Protein AF-A0A7V5HZS6-F1 (afdb_monomer)

Structure (mmCIF, N/CA/C/O backbone):
data_AF-A0A7V5HZS6-F1
#
_entry.id   AF-A0A7V5HZS6-F1
#
loop_
_atom_site.group_PDB
_atom_site.id
_atom_site.type_symbol
_atom_site.label_atom_id
_atom_site.label_alt_id
_atom_site.label_comp_id
_atom_site.label_asym_id
_atom_site.label_entity_id
_atom_site.label_seq_id
_atom_site.pdbx_PDB_ins_code
_atom_site.Cartn_x
_atom_site.Cartn_y
_atom_site.Cartn_z
_atom_site.occupancy
_atom_site.B_iso_or_equiv
_atom_site.auth_seq_id
_atom_site.auth_comp_id
_atom_site.auth_asym_id
_atom_site.auth_atom_id
_atom_site.pdbx_PDB_model_num
ATOM 1 N N . MET A 1 1 ? 4.895 3.722 -24.867 1.00 39.38 1 MET A N 1
ATOM 2 C CA . MET A 1 1 ? 4.013 3.627 -23.684 1.00 39.38 1 MET A CA 1
ATOM 3 C C . MET A 1 1 ? 2.746 2.902 -24.099 1.00 39.38 1 MET A C 1
ATOM 5 O O . MET A 1 1 ? 1.961 3.471 -24.841 1.00 39.38 1 MET A O 1
ATOM 9 N N . ARG A 1 2 ? 2.583 1.625 -23.733 1.00 36.41 2 ARG A N 1
ATOM 10 C CA . ARG A 1 2 ? 1.331 0.903 -23.997 1.00 36.41 2 ARG A CA 1
ATOM 11 C C . ARG A 1 2 ? 0.339 1.274 -22.900 1.00 36.41 2 ARG A C 1
ATOM 13 O O . ARG A 1 2 ? 0.442 0.797 -21.776 1.00 36.41 2 ARG A O 1
ATOM 20 N N . GLU A 1 3 ? -0.588 2.160 -23.232 1.00 47.84 3 GLU A N 1
ATOM 21 C CA . GLU A 1 3 ? -1.836 2.322 -22.497 1.00 47.84 3 GLU A CA 1
ATOM 22 C C . GLU A 1 3 ? -2.623 1.015 -22.614 1.00 47.84 3 GLU A C 1
ATOM 24 O O . GLU A 1 3 ? -3.302 0.756 -23.603 1.00 47.84 3 GLU A O 1
ATOM 29 N N . ARG A 1 4 ? -2.495 0.141 -21.623 1.00 40.16 4 ARG A N 1
ATOM 30 C CA . ARG A 1 4 ? -3.502 -0.884 -21.370 1.00 40.16 4 ARG A CA 1
ATOM 31 C C . ARG A 1 4 ? -3.890 -0.756 -19.912 1.00 40.16 4 ARG A C 1
ATOM 33 O O . ARG A 1 4 ? -3.198 -1.258 -19.034 1.00 40.16 4 ARG A O 1
ATOM 40 N N . ALA A 1 5 ? -4.982 -0.035 -19.663 1.00 45.84 5 ALA A N 1
ATOM 41 C CA . ALA A 1 5 ? -5.799 -0.365 -18.507 1.00 45.84 5 ALA A CA 1
ATOM 42 C C . ALA A 1 5 ? -6.117 -1.868 -18.630 1.00 45.84 5 ALA A C 1
ATOM 44 O O . ALA A 1 5 ? -6.504 -2.291 -19.725 1.00 45.84 5 ALA A O 1
ATOM 45 N N . PRO A 1 6 ? -5.848 -2.696 -17.613 1.00 52.12 6 PRO A N 1
ATOM 46 C CA . PRO A 1 6 ? -5.963 -4.129 -17.805 1.00 52.12 6 PRO A CA 1
ATOM 47 C C . PRO A 1 6 ? -7.425 -4.546 -18.009 1.00 52.12 6 PRO A C 1
ATOM 49 O O . PRO A 1 6 ? -8.359 -3.911 -17.522 1.00 52.12 6 PRO A O 1
ATOM 52 N N . GLU A 1 7 ? -7.610 -5.651 -18.720 1.00 50.78 7 GLU A N 1
ATOM 53 C CA . GLU A 1 7 ? -8.884 -6.183 -19.227 1.00 50.78 7 GLU A CA 1
ATOM 54 C C . GLU A 1 7 ? -9.849 -6.694 -18.126 1.00 50.78 7 GLU A C 1
ATOM 56 O O . GLU A 1 7 ? -10.896 -7.270 -18.417 1.00 50.78 7 GLU A O 1
ATOM 61 N N . PHE A 1 8 ? -9.516 -6.483 -16.845 1.00 58.53 8 PHE A N 1
ATOM 62 C CA . PHE A 1 8 ? -10.234 -7.008 -15.677 1.00 58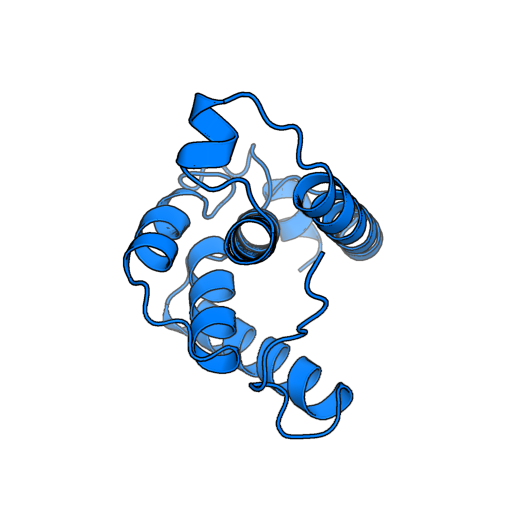.53 8 PHE A CA 1
ATOM 63 C C . PHE A 1 8 ? -11.423 -6.154 -15.201 1.00 58.53 8 PHE A C 1
ATOM 65 O O . PHE A 1 8 ? -12.210 -6.611 -14.373 1.00 58.53 8 PHE A O 1
ATOM 72 N N . LEU A 1 9 ? -11.614 -4.934 -15.719 1.00 56.72 9 LEU A N 1
ATOM 73 C CA . LEU A 1 9 ? -12.751 -4.076 -15.351 1.00 56.72 9 LEU A CA 1
ATOM 74 C C . LEU A 1 9 ? -14.037 -4.544 -16.061 1.00 56.72 9 LEU A C 1
ATOM 76 O O . LEU A 1 9 ? -14.520 -3.914 -16.998 1.00 56.72 9 LEU A O 1
ATOM 80 N N . LYS A 1 10 ? -14.600 -5.679 -15.630 1.00 54.00 10 LYS A N 1
ATOM 81 C CA . LYS A 1 10 ? -15.915 -6.161 -16.082 1.00 54.00 10 LYS A CA 1
ATOM 82 C C . LYS A 1 10 ? -17.017 -5.558 -15.202 1.00 54.00 10 LYS A C 1
ATOM 84 O O . LYS A 1 10 ? -17.237 -6.014 -14.082 1.00 54.00 10 LYS A O 1
ATOM 89 N N . GLY A 1 11 ? -17.717 -4.544 -15.712 1.00 68.25 11 GLY A N 1
ATOM 90 C CA . GLY A 1 11 ? -18.829 -3.869 -15.027 1.00 68.25 11 GLY A CA 1
ATOM 91 C C . GLY A 1 11 ? -18.697 -2.347 -15.049 1.00 68.25 11 GLY A C 1
ATOM 92 O O . GLY A 1 11 ? -17.777 -1.810 -15.663 1.00 68.25 11 GLY A O 1
ATOM 93 N N . SER A 1 12 ? -19.620 -1.636 -14.395 1.00 85.12 12 SER A N 1
ATOM 94 C CA . SER A 1 12 ? -19.474 -0.186 -14.245 1.00 85.12 12 SER A CA 1
ATOM 95 C C . SER A 1 12 ? -18.358 0.141 -13.244 1.00 85.12 12 SER A C 1
ATOM 97 O O . SER A 1 12 ? -18.126 -0.607 -12.292 1.00 85.12 12 SER A O 1
ATOM 99 N N . GLU A 1 13 ? -17.685 1.282 -13.418 1.00 85.94 13 GLU A N 1
ATOM 100 C CA . GLU A 1 13 ? -16.683 1.781 -12.459 1.00 85.94 13 GLU A CA 1
ATOM 101 C C . GLU A 1 13 ? -17.250 1.830 -11.031 1.00 85.94 13 GLU A C 1
ATOM 103 O O . GLU A 1 13 ? -16.595 1.428 -10.070 1.00 85.94 13 GLU A O 1
ATOM 108 N N . ARG A 1 14 ? -18.513 2.251 -10.894 1.00 87.88 14 ARG A N 1
ATOM 109 C CA . ARG A 1 14 ? -19.216 2.297 -9.610 1.00 87.88 14 ARG A CA 1
ATOM 110 C C . ARG A 1 14 ? -19.321 0.915 -8.962 1.00 87.88 14 ARG A C 1
ATOM 112 O O . ARG A 1 14 ? -19.102 0.808 -7.757 1.00 87.88 14 ARG A O 1
ATOM 119 N N . ASP A 1 15 ? -19.635 -0.124 -9.732 1.00 90.25 15 ASP A N 1
ATOM 120 C CA . ASP A 1 15 ? -19.742 -1.488 -9.203 1.00 90.25 15 ASP A CA 1
ATOM 121 C C . ASP A 1 15 ? -18.382 -2.025 -8.763 1.00 90.25 15 ASP A C 1
ATOM 123 O O . ASP A 1 15 ? -18.283 -2.673 -7.721 1.00 90.25 15 ASP A O 1
ATOM 127 N N . PHE A 1 16 ? -17.326 -1.724 -9.524 1.00 90.00 16 PHE A N 1
ATOM 128 C CA . PHE A 1 16 ? -15.961 -2.087 -9.155 1.00 90.00 16 PHE A CA 1
ATOM 129 C C . PHE A 1 16 ? -15.553 -1.432 -7.830 1.00 90.00 16 PHE A C 1
ATOM 131 O O . PHE A 1 16 ? -15.124 -2.119 -6.904 1.00 90.00 16 PHE A O 1
ATOM 138 N N . LEU A 1 17 ? -15.748 -0.116 -7.704 1.00 92.38 17 LEU A N 1
ATOM 139 C CA . LEU A 1 17 ? -15.421 0.627 -6.483 1.00 92.38 17 LEU A CA 1
ATOM 140 C C . LEU A 1 17 ? -16.226 0.133 -5.276 1.00 92.38 17 LEU A C 1
ATOM 142 O O . LEU A 1 17 ? -15.683 0.022 -4.176 1.00 92.38 17 LEU A O 1
ATOM 146 N N . LYS A 1 18 ? -17.505 -0.203 -5.483 1.00 93.94 18 LYS A N 1
ATOM 147 C CA . LYS A 1 18 ? -18.354 -0.796 -4.446 1.00 93.94 18 LYS A CA 1
ATOM 148 C C . LYS A 1 18 ? -17.797 -2.144 -3.981 1.00 93.94 18 LYS A C 1
ATOM 150 O O . LYS A 1 18 ? -17.601 -2.326 -2.784 1.00 93.94 18 LYS A O 1
ATOM 155 N N . LYS A 1 19 ? -17.473 -3.048 -4.911 1.00 95.44 19 LYS A N 1
ATOM 156 C CA . LYS A 1 19 ? -16.872 -4.351 -4.585 1.00 95.44 19 LYS A CA 1
ATOM 157 C C . LYS A 1 19 ? -15.527 -4.207 -3.881 1.00 95.44 19 LYS A C 1
ATOM 159 O O . LYS A 1 19 ? -15.263 -4.951 -2.942 1.00 95.44 19 LYS A O 1
ATOM 164 N N . ALA A 1 20 ? -14.696 -3.251 -4.300 1.00 95.06 20 ALA A N 1
ATOM 165 C CA . ALA A 1 20 ? -13.400 -2.996 -3.677 1.00 95.06 20 ALA A CA 1
ATOM 166 C C . ALA A 1 20 ? -13.574 -2.598 -2.205 1.00 95.06 20 ALA A C 1
ATOM 168 O O . ALA A 1 20 ? -12.895 -3.130 -1.328 1.00 95.06 20 ALA A O 1
ATOM 169 N N . TYR A 1 21 ? -14.530 -1.703 -1.936 1.00 94.75 21 TYR A N 1
ATOM 170 C CA . TYR A 1 21 ? -14.876 -1.294 -0.579 1.00 94.75 21 TYR A CA 1
ATOM 171 C C . TYR A 1 21 ? -15.409 -2.465 0.256 1.00 94.75 21 TYR A C 1
ATOM 173 O O . TYR A 1 21 ? -14.904 -2.708 1.348 1.00 94.75 21 TYR A O 1
ATOM 181 N N . GLU A 1 22 ? -16.397 -3.204 -0.257 1.00 96.81 22 GLU A N 1
ATOM 182 C CA . GLU A 1 22 ? -17.026 -4.326 0.454 1.00 96.81 22 GLU A CA 1
ATOM 183 C C . GLU A 1 22 ? -16.019 -5.438 0.772 1.00 96.81 22 GLU A C 1
ATOM 185 O O . GLU A 1 22 ? -15.964 -5.916 1.903 1.00 96.81 22 GLU A O 1
ATOM 190 N N . THR A 1 23 ? -15.177 -5.802 -0.197 1.00 96.56 23 THR A N 1
ATOM 191 C CA . THR A 1 23 ? -14.170 -6.861 -0.036 1.00 96.56 23 THR A CA 1
ATOM 192 C C . THR A 1 23 ? -13.101 -6.449 0.972 1.00 96.56 23 THR A C 1
ATOM 194 O O . THR A 1 23 ? -12.816 -7.195 1.907 1.00 96.56 23 THR A O 1
ATOM 197 N N . GLY A 1 24 ? -12.562 -5.230 0.850 1.00 96.44 24 GLY A N 1
ATOM 198 C CA . GLY A 1 24 ? -11.583 -4.712 1.807 1.00 96.44 24 GLY A CA 1
ATOM 199 C C . GLY A 1 24 ? -12.143 -4.609 3.228 1.00 96.44 24 GLY A C 1
ATOM 200 O O . GLY A 1 24 ? -11.458 -4.964 4.186 1.00 96.44 24 GLY A O 1
ATOM 201 N N . PHE A 1 25 ? -13.402 -4.182 3.370 1.00 95.06 25 PHE A N 1
ATOM 202 C CA . PHE A 1 25 ? -14.088 -4.121 4.661 1.00 95.06 25 PHE A CA 1
ATOM 203 C C . PHE A 1 25 ? -14.267 -5.512 5.285 1.00 95.06 25 PHE A C 1
ATOM 205 O O . PHE A 1 25 ? -13.976 -5.708 6.466 1.00 95.06 25 PHE A O 1
ATOM 212 N N . GLU A 1 26 ? -14.710 -6.495 4.499 1.00 97.06 26 GLU A N 1
ATOM 213 C CA . GLU A 1 26 ? -14.883 -7.870 4.973 1.00 97.06 26 GLU A CA 1
ATOM 214 C C . GLU A 1 26 ? -13.554 -8.530 5.359 1.00 97.06 26 GLU A C 1
ATOM 216 O O . GLU A 1 26 ? -13.508 -9.274 6.343 1.00 97.06 26 GLU A O 1
ATOM 221 N N . TYR A 1 27 ? -12.471 -8.245 4.635 1.00 96.69 27 TYR A N 1
ATOM 222 C CA . TYR A 1 27 ? -11.138 -8.730 4.988 1.00 96.69 27 TYR A CA 1
ATOM 223 C C . TYR A 1 27 ? -10.623 -8.113 6.277 1.00 96.69 27 TYR A C 1
ATOM 225 O O . TYR A 1 27 ? -10.204 -8.863 7.155 1.00 96.69 27 TYR A O 1
ATOM 233 N N . GLU A 1 28 ? -10.748 -6.800 6.469 1.00 94.31 28 GLU A N 1
ATOM 234 C CA . GLU A 1 28 ? -10.309 -6.182 7.727 1.00 94.31 28 GLU A CA 1
ATOM 235 C C . GLU A 1 28 ? -11.102 -6.712 8.930 1.00 94.31 28 GLU A C 1
ATOM 237 O O . GLU A 1 28 ? -10.539 -6.951 10.001 1.00 94.31 28 GLU A O 1
ATOM 242 N N . LYS A 1 29 ? -12.401 -6.976 8.742 1.00 93.69 29 LYS A N 1
ATOM 243 C CA . LYS A 1 29 ? -13.273 -7.552 9.773 1.00 93.69 29 LYS A CA 1
ATOM 244 C C . LYS A 1 29 ? -12.875 -8.975 10.183 1.00 93.69 29 LYS A C 1
ATOM 246 O O . LYS A 1 29 ? -13.079 -9.334 11.340 1.00 93.69 29 LYS A O 1
ATOM 251 N N . LYS A 1 30 ? -12.379 -9.798 9.252 1.00 94.31 30 LYS A N 1
ATOM 252 C CA . LYS A 1 30 ? -12.102 -11.231 9.485 1.00 94.31 30 LYS A CA 1
ATOM 253 C C . LYS A 1 30 ? -10.631 -11.538 9.747 1.00 94.31 30 LYS A C 1
ATOM 255 O O . LYS A 1 30 ? -10.339 -12.402 10.566 1.00 94.31 30 LYS A O 1
ATOM 260 N N . ALA A 1 31 ? -9.736 -10.887 9.014 1.00 89.19 31 ALA A N 1
ATOM 261 C CA . ALA A 1 31 ? -8.311 -11.202 8.973 1.00 89.19 31 ALA A CA 1
ATOM 262 C C . ALA A 1 31 ? -7.437 -10.145 9.664 1.00 89.19 31 ALA A C 1
ATOM 264 O O . ALA A 1 31 ? -6.313 -10.466 10.052 1.00 89.19 31 ALA A O 1
ATOM 265 N N . HIS A 1 32 ? -7.956 -8.925 9.870 1.00 90.81 32 HIS A N 1
ATOM 266 C CA . HIS A 1 32 ? -7.191 -7.768 10.351 1.00 90.81 32 HIS A CA 1
ATOM 267 C C . HIS A 1 32 ? -5.972 -7.464 9.462 1.00 90.81 32 HIS A C 1
ATOM 269 O O . HIS A 1 32 ? -5.832 -8.001 8.372 1.00 90.81 32 HIS A O 1
ATOM 275 N N . PHE A 1 33 ? -5.046 -6.634 9.950 1.00 95.75 33 PHE A N 1
ATOM 276 C CA . PHE A 1 33 ? -3.833 -6.249 9.224 1.00 95.75 33 PHE A CA 1
ATOM 277 C C . PHE A 1 33 ? -4.148 -5.451 7.948 1.00 95.75 33 PHE A C 1
ATOM 279 O O . PHE A 1 33 ? -3.990 -5.902 6.815 1.00 95.75 33 PHE A O 1
ATOM 286 N N . CYS A 1 34 ? -4.516 -4.187 8.167 1.00 96.25 34 CYS A N 1
ATOM 287 C CA . CYS A 1 34 ? -5.053 -3.276 7.159 1.00 96.25 34 CYS A CA 1
ATOM 288 C C . CYS A 1 34 ? -4.266 -3.141 5.844 1.00 96.25 34 CYS A C 1
ATOM 290 O O . CYS A 1 34 ? -4.881 -2.926 4.801 1.00 96.25 34 CYS A O 1
ATOM 292 N N . ALA A 1 35 ? -2.933 -3.259 5.843 1.00 97.62 35 ALA A N 1
ATOM 293 C CA . ALA A 1 35 ? -2.172 -3.234 4.591 1.00 97.62 35 ALA A CA 1
ATOM 294 C C . ALA A 1 35 ? -2.400 -4.505 3.765 1.00 97.62 35 ALA A C 1
ATOM 296 O O . ALA A 1 35 ? -2.607 -4.432 2.553 1.00 97.62 35 ALA A O 1
ATOM 297 N N . GLN A 1 36 ? -2.403 -5.655 4.440 1.00 96.50 36 GLN A N 1
ATOM 298 C CA . GLN A 1 36 ? -2.632 -6.952 3.824 1.00 96.50 36 GLN A CA 1
ATOM 299 C C . GLN A 1 36 ? -4.064 -7.070 3.301 1.00 96.50 36 GLN A C 1
ATOM 301 O O . GLN A 1 36 ? -4.246 -7.538 2.184 1.00 96.50 36 GLN A O 1
ATOM 306 N N . CYS A 1 37 ? -5.066 -6.578 4.038 1.00 97.50 37 CYS A N 1
ATOM 307 C CA . CYS A 1 37 ? -6.455 -6.587 3.568 1.00 97.50 37 CYS A CA 1
ATOM 308 C C . CYS A 1 37 ? -6.668 -5.771 2.294 1.00 97.50 37 CYS A C 1
ATOM 310 O O . CYS A 1 37 ? -7.400 -6.209 1.408 1.00 97.50 37 CYS A O 1
ATOM 312 N N . VAL A 1 38 ? -6.033 -4.598 2.183 1.00 97.75 38 VAL A N 1
ATOM 313 C CA . VAL A 1 38 ? -6.116 -3.785 0.960 1.00 97.75 38 VAL A CA 1
ATOM 314 C C . VAL A 1 38 ? -5.485 -4.514 -0.222 1.00 97.75 38 VAL A C 1
ATOM 316 O O . VAL A 1 38 ? -6.068 -4.518 -1.304 1.00 97.75 38 VAL A O 1
ATOM 319 N N . VAL A 1 39 ? -4.322 -5.139 -0.017 1.00 97.75 39 VAL A N 1
ATOM 320 C CA . VAL A 1 39 ? -3.655 -5.914 -1.068 1.00 97.75 39 VAL A CA 1
ATOM 321 C C . VAL A 1 39 ? -4.499 -7.121 -1.468 1.00 97.75 39 VAL A C 1
ATOM 323 O O . VAL A 1 39 ? -4.829 -7.215 -2.640 1.00 97.75 39 VAL A O 1
ATOM 326 N N . ALA A 1 40 ? -4.954 -7.947 -0.521 1.00 96.62 40 ALA A N 1
ATOM 327 C CA . ALA A 1 40 ? -5.799 -9.113 -0.795 1.00 96.62 40 ALA A CA 1
ATOM 328 C C . ALA A 1 40 ? -7.054 -8.747 -1.598 1.00 96.62 40 ALA A C 1
ATOM 330 O O . ALA A 1 40 ? -7.357 -9.366 -2.613 1.00 96.62 40 ALA A O 1
ATOM 331 N N . ALA A 1 41 ? -7.770 -7.699 -1.175 1.00 96.81 41 ALA A N 1
ATOM 332 C CA . ALA A 1 41 ? -8.980 -7.274 -1.867 1.00 96.81 41 ALA A CA 1
ATOM 333 C C . ALA A 1 41 ? -8.679 -6.858 -3.312 1.00 96.81 41 ALA A C 1
ATOM 335 O O . ALA A 1 41 ? -9.400 -7.227 -4.234 1.00 96.81 41 ALA A O 1
ATOM 336 N N . LEU A 1 42 ? -7.613 -6.088 -3.529 1.00 96.19 42 LEU A N 1
ATOM 337 C CA . LEU A 1 42 ? -7.259 -5.632 -4.870 1.00 96.19 42 LEU A CA 1
ATOM 338 C C . LEU A 1 42 ? -6.630 -6.741 -5.720 1.00 96.19 42 LEU A C 1
ATOM 340 O O . LEU A 1 42 ? -6.813 -6.715 -6.932 1.00 96.19 42 LEU A O 1
ATOM 344 N N . GLU A 1 43 ? -5.966 -7.727 -5.120 1.00 95.06 43 GLU A N 1
ATOM 345 C CA . GLU A 1 43 ? -5.522 -8.930 -5.822 1.00 95.06 43 GLU A CA 1
ATOM 346 C C . GLU A 1 43 ? -6.710 -9.701 -6.396 1.00 95.06 43 GLU A C 1
ATOM 348 O O . GLU A 1 43 ? -6.728 -9.966 -7.599 1.00 95.06 43 GLU A O 1
ATOM 353 N N . ASP A 1 44 ? -7.743 -9.952 -5.587 1.00 93.69 44 ASP A N 1
ATOM 354 C CA . ASP A 1 44 ? -8.955 -10.646 -6.036 1.00 93.69 44 ASP A CA 1
ATOM 355 C C . ASP A 1 44 ? -9.690 -9.879 -7.139 1.00 93.69 44 ASP A C 1
ATOM 357 O O . ASP A 1 44 ? -10.156 -10.459 -8.122 1.00 93.69 44 ASP A O 1
ATOM 361 N N . LEU A 1 45 ? -9.803 -8.555 -6.993 1.00 92.69 45 LEU A N 1
ATOM 362 C CA . LEU A 1 45 ? -10.514 -7.719 -7.961 1.00 92.69 45 LEU A CA 1
ATOM 363 C C . LEU A 1 45 ? -9.760 -7.554 -9.285 1.00 92.69 45 LEU A C 1
ATOM 365 O O . LEU A 1 45 ? -10.396 -7.362 -10.325 1.00 92.69 45 LEU A O 1
ATOM 369 N N . PHE A 1 46 ? -8.430 -7.597 -9.253 1.00 92.19 46 PHE A N 1
ATOM 370 C CA . PHE A 1 46 ? -7.580 -7.450 -10.432 1.00 92.19 46 PHE A CA 1
ATOM 371 C C . PHE A 1 46 ? -7.065 -8.786 -10.992 1.00 92.19 46 PHE A C 1
ATOM 373 O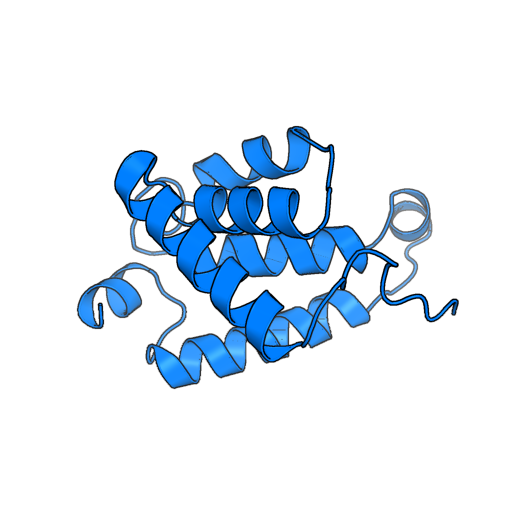 O . PHE A 1 46 ? -6.319 -8.770 -11.970 1.00 92.19 46 PHE A O 1
ATOM 380 N N . ASP A 1 47 ? -7.473 -9.923 -10.415 1.00 91.88 47 ASP A N 1
ATOM 381 C CA . ASP A 1 47 ? -6.967 -11.270 -10.736 1.00 91.88 47 ASP A CA 1
ATOM 382 C C . ASP A 1 47 ? -5.424 -11.344 -10.685 1.00 91.88 47 ASP A C 1
ATOM 384 O O . ASP A 1 47 ? -4.769 -11.945 -11.541 1.00 91.88 47 ASP A O 1
ATOM 388 N N . ILE A 1 48 ? -4.824 -10.690 -9.684 1.00 93.69 48 ILE A N 1
ATOM 389 C CA . ILE A 1 48 ? -3.378 -10.737 -9.440 1.00 93.69 48 ILE A CA 1
ATOM 390 C C . ILE A 1 48 ? -3.052 -12.046 -8.721 1.00 93.69 48 ILE A C 1
ATOM 392 O O . ILE A 1 48 ? -3.547 -12.315 -7.633 1.00 93.69 48 ILE A O 1
ATOM 396 N N . LYS A 1 49 ? -2.167 -12.849 -9.318 1.00 90.75 49 LYS A N 1
ATOM 397 C CA . LYS A 1 49 ? -1.736 -14.153 -8.787 1.00 90.75 49 LYS A CA 1
ATOM 398 C C . LYS A 1 49 ? -0.296 -14.089 -8.286 1.00 90.75 49 LYS A C 1
ATOM 400 O O . LYS A 1 49 ? 0.561 -14.823 -8.773 1.00 90.75 49 LYS A O 1
ATOM 405 N N . ASP A 1 50 ? -0.025 -13.169 -7.362 1.00 85.94 50 ASP A N 1
ATOM 406 C CA . ASP A 1 50 ? 1.304 -12.975 -6.772 1.00 85.94 50 ASP A CA 1
ATOM 407 C C . ASP A 1 50 ? 1.247 -12.926 -5.241 1.00 85.94 50 ASP A C 1
ATOM 409 O O . ASP A 1 50 ? 1.188 -11.865 -4.628 1.00 85.94 50 ASP A O 1
ATOM 413 N N . GLU A 1 51 ? 1.370 -14.094 -4.610 1.00 89.69 51 GLU A N 1
ATOM 414 C CA . GLU A 1 51 ? 1.403 -14.213 -3.146 1.00 89.69 51 GLU A CA 1
ATOM 415 C C . GLU A 1 51 ? 2.551 -13.425 -2.491 1.00 89.69 51 GLU A C 1
ATOM 417 O O . GLU A 1 51 ? 2.524 -13.153 -1.286 1.00 89.69 51 GLU A O 1
ATOM 422 N N . THR A 1 52 ? 3.589 -13.060 -3.252 1.00 96.06 52 THR A N 1
ATOM 423 C CA . THR A 1 52 ? 4.711 -12.270 -2.734 1.00 96.06 52 THR A CA 1
ATOM 424 C C . THR A 1 52 ? 4.239 -10.890 -2.304 1.00 96.06 52 THR A C 1
ATOM 426 O O . THR A 1 52 ? 4.699 -10.386 -1.276 1.00 96.06 52 THR A O 1
ATOM 429 N N . LEU A 1 53 ? 3.310 -10.294 -3.055 1.00 94.44 53 LEU A N 1
ATOM 430 C CA . LEU A 1 53 ? 2.782 -8.967 -2.772 1.00 94.44 53 LEU A CA 1
ATOM 431 C C . LEU A 1 53 ? 1.986 -8.980 -1.463 1.00 94.44 53 LEU A C 1
ATOM 433 O O . LEU A 1 53 ? 2.298 -8.211 -0.548 1.00 94.44 53 LEU A O 1
ATOM 437 N N . LEU A 1 54 ? 1.052 -9.922 -1.322 1.00 95.44 54 LEU A N 1
ATOM 438 C CA . LEU A 1 54 ? 0.286 -10.133 -0.095 1.00 95.44 54 LEU A CA 1
ATOM 439 C C . LEU A 1 54 ? 1.167 -10.378 1.139 1.00 95.44 54 LEU A C 1
ATOM 441 O O . LEU A 1 54 ? 0.941 -9.804 2.210 1.00 95.44 54 LEU A O 1
ATOM 445 N N . ARG A 1 55 ? 2.196 -11.223 1.007 1.00 97.00 55 ARG A N 1
ATOM 446 C CA . ARG A 1 55 ? 3.129 -11.534 2.104 1.00 97.00 55 ARG A CA 1
ATOM 447 C C . ARG A 1 55 ? 3.980 -10.329 2.489 1.00 97.00 55 ARG A C 1
ATOM 449 O O . ARG A 1 55 ? 4.176 -10.080 3.678 1.00 97.00 55 ARG A O 1
ATOM 456 N N . ALA A 1 56 ? 4.466 -9.572 1.506 1.00 97.69 56 ALA A N 1
ATOM 457 C CA . ALA A 1 56 ? 5.243 -8.358 1.739 1.00 97.69 56 ALA A CA 1
ATOM 458 C C . ALA A 1 56 ? 4.406 -7.241 2.381 1.00 97.69 56 ALA A C 1
ATOM 460 O O . ALA A 1 56 ? 4.961 -6.381 3.068 1.00 97.69 56 ALA A O 1
ATOM 461 N N . ALA A 1 57 ? 3.083 -7.265 2.194 1.00 97.56 57 ALA A N 1
ATOM 462 C CA . ALA A 1 57 ? 2.179 -6.278 2.765 1.00 97.56 57 ALA A CA 1
ATOM 463 C C . ALA A 1 57 ? 1.962 -6.451 4.273 1.00 97.56 57 ALA A C 1
ATOM 465 O O . ALA A 1 57 ? 1.757 -5.471 4.991 1.00 97.56 57 ALA A O 1
ATOM 466 N N . TYR A 1 58 ? 2.031 -7.693 4.760 1.00 97.12 58 TYR A N 1
ATOM 467 C CA . TYR A 1 58 ? 1.683 -8.060 6.132 1.00 97.12 58 TYR A CA 1
ATOM 468 C C . TYR A 1 58 ? 2.311 -7.169 7.213 1.00 97.12 58 TYR A C 1
ATOM 470 O O . TYR A 1 58 ? 1.561 -6.582 8.006 1.00 97.12 58 TYR A O 1
ATOM 478 N N . PRO A 1 59 ? 3.647 -6.980 7.245 1.00 97.56 59 PRO A N 1
ATOM 479 C CA . PRO A 1 59 ? 4.255 -6.235 8.328 1.00 97.56 59 PRO A CA 1
ATOM 480 C C . PRO A 1 59 ? 3.946 -4.736 8.247 1.00 97.56 59 PRO A C 1
ATOM 482 O O . PRO A 1 59 ? 4.066 -4.091 9.280 1.00 97.56 59 PRO A O 1
ATOM 485 N N . LEU A 1 60 ? 3.483 -4.186 7.105 1.00 98.00 60 LEU A N 1
ATOM 486 C CA . LEU A 1 60 ? 3.164 -2.752 6.964 1.00 98.00 60 LEU A CA 1
ATOM 487 C C . LEU A 1 60 ? 1.951 -2.299 7.792 1.00 98.00 60 LEU A C 1
ATOM 489 O O . LEU A 1 60 ? 1.659 -1.103 7.902 1.00 98.00 60 LEU A O 1
ATOM 493 N N . SER A 1 61 ? 1.210 -3.248 8.349 1.00 96.31 61 SER A N 1
ATOM 494 C CA . SER A 1 61 ? -0.017 -2.985 9.088 1.00 96.31 61 SER A CA 1
ATOM 495 C C . SER A 1 61 ? 0.232 -2.285 10.420 1.00 96.31 61 SER A C 1
ATOM 497 O O . SER A 1 61 ? 1.314 -2.351 11.007 1.00 96.31 61 SER A O 1
ATOM 499 N N . GLY A 1 62 ? -0.792 -1.573 10.894 1.00 95.19 62 GLY A N 1
ATOM 500 C CA . GLY A 1 62 ? -0.718 -0.846 12.161 1.00 95.19 62 GLY A CA 1
ATOM 501 C C . GLY A 1 62 ? 0.374 0.229 12.188 1.00 95.19 62 GLY A C 1
ATOM 502 O O . GLY A 1 62 ? 0.917 0.521 13.248 1.00 95.19 62 GLY A O 1
ATOM 503 N N . GLY A 1 63 ? 0.727 0.795 11.027 1.00 86.56 63 GLY A N 1
ATOM 504 C CA . GLY A 1 63 ? 1.825 1.757 10.933 1.00 86.56 63 GLY A CA 1
ATOM 505 C C . GLY A 1 63 ? 3.206 1.109 10.922 1.00 86.56 63 GLY A C 1
ATOM 506 O O . GLY A 1 63 ? 4.174 1.798 11.232 1.00 86.56 63 GLY A O 1
ATOM 507 N N . PHE A 1 64 ? 3.262 -0.179 10.553 1.00 86.00 64 PHE A N 1
ATOM 508 C CA . PHE A 1 64 ? 4.390 -1.109 10.637 1.00 86.00 64 PHE A CA 1
ATOM 509 C C . PHE A 1 64 ? 4.828 -1.491 12.044 1.00 86.00 64 PHE A C 1
ATOM 511 O O . PHE A 1 64 ? 4.758 -0.710 12.970 1.00 86.00 64 PHE A O 1
ATOM 518 N N . GLY A 1 65 ? 5.339 -2.688 12.276 1.00 95.19 65 GLY A N 1
ATOM 519 C CA . GLY A 1 65 ? 4.427 -3.693 12.807 1.00 95.19 65 GLY A 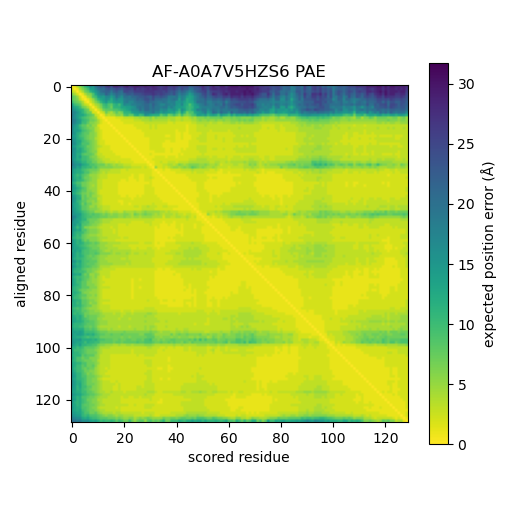CA 1
ATOM 520 C C . GLY A 1 65 ? 3.733 -3.195 14.077 1.00 95.19 65 GLY A C 1
ATOM 521 O O . GLY A 1 65 ? 4.283 -3.289 15.172 1.00 95.19 65 GLY A O 1
ATOM 522 N N . SER A 1 66 ? 2.532 -2.642 13.903 1.00 95.19 66 SER A N 1
ATOM 523 C CA . SER A 1 66 ? 1.659 -2.194 14.997 1.00 95.19 66 SER A CA 1
ATOM 524 C C . SER A 1 66 ? 2.216 -1.092 15.905 1.00 95.19 66 SER A C 1
ATOM 526 O O . SER A 1 66 ? 1.716 -0.901 17.011 1.00 95.19 66 SER A O 1
ATOM 528 N N . THR A 1 67 ? 3.212 -0.328 15.452 1.00 97.44 67 THR A N 1
ATOM 529 C CA . THR A 1 67 ? 3.767 0.788 16.235 1.00 97.44 67 THR A CA 1
ATOM 530 C C . THR A 1 67 ? 2.827 1.979 16.339 1.00 97.44 67 THR A C 1
ATOM 532 O O . THR A 1 67 ? 3.073 2.834 17.174 1.00 97.44 67 THR A O 1
ATOM 535 N N . ILE A 1 68 ? 1.811 2.082 15.473 1.00 97.00 68 ILE A N 1
ATOM 536 C CA . ILE A 1 68 ? 0.877 3.210 15.283 1.00 9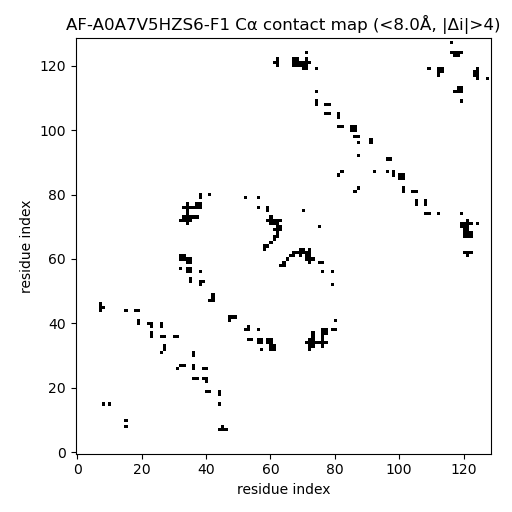7.00 68 ILE A CA 1
ATOM 537 C C . ILE A 1 68 ? 1.517 4.562 14.905 1.00 97.00 68 ILE A C 1
ATOM 539 O O . ILE A 1 68 ? 0.808 5.489 14.501 1.00 97.00 68 ILE A O 1
ATOM 543 N N . GLU A 1 69 ? 2.842 4.670 14.968 1.00 97.81 69 GLU A N 1
ATOM 544 C CA . GLU A 1 69 ? 3.613 5.891 14.721 1.00 97.81 69 GLU A CA 1
ATOM 545 C C . GLU A 1 69 ? 3.888 6.147 13.231 1.00 97.81 69 GLU A C 1
ATOM 547 O O . GLU A 1 69 ? 4.121 7.287 12.829 1.00 97.81 69 GLU A O 1
ATOM 552 N N . GLY A 1 70 ? 3.845 5.104 12.398 1.00 97.75 70 GLY A N 1
ATOM 553 C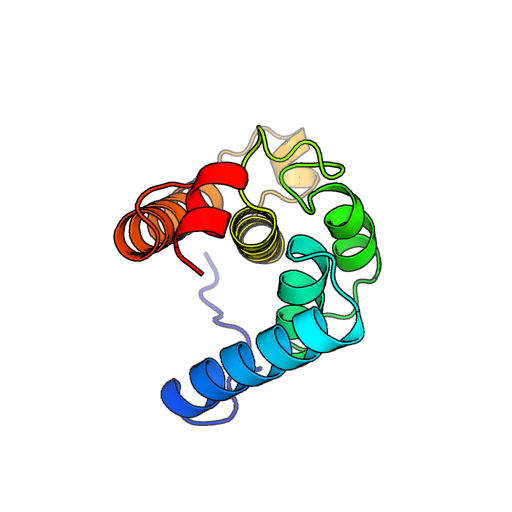 CA . GLY A 1 70 ? 4.124 5.194 10.966 1.00 97.75 70 GLY A CA 1
ATOM 554 C C . GLY A 1 70 ? 2.913 5.505 10.077 1.00 97.75 70 GLY A C 1
ATOM 555 O O . GLY A 1 70 ? 1.806 5.812 10.528 1.00 97.75 70 GLY A O 1
ATOM 556 N N . THR A 1 71 ? 3.134 5.390 8.765 1.00 98.25 71 THR A N 1
ATOM 557 C CA . THR A 1 71 ? 2.090 5.564 7.738 1.00 98.25 71 THR A CA 1
ATOM 558 C C . THR A 1 71 ? 1.023 4.478 7.861 1.00 98.25 71 THR A C 1
ATOM 560 O O . THR A 1 71 ? 1.348 3.304 8.009 1.00 98.25 71 THR A O 1
ATOM 563 N N . CYS A 1 72 ? -0.253 4.852 7.777 1.00 98.44 72 CYS A N 1
ATOM 564 C CA . CYS A 1 72 ? -1.386 3.937 7.854 1.00 98.44 72 CYS A CA 1
ATOM 565 C C . CYS A 1 72 ? -1.236 2.764 6.875 1.00 98.44 72 CYS A C 1
ATOM 567 O O . CYS A 1 72 ? -0.997 2.968 5.685 1.00 98.44 72 CYS A O 1
ATOM 569 N N . GLY A 1 73 ? -1.434 1.540 7.373 1.00 98.06 73 GLY A N 1
ATOM 570 C CA . GLY A 1 73 ? -1.251 0.330 6.575 1.00 98.06 73 GLY A CA 1
ATOM 571 C C . GLY A 1 73 ? -2.164 0.278 5.349 1.00 98.06 73 GLY A C 1
ATOM 572 O O . GLY A 1 73 ? -1.694 -0.078 4.277 1.00 98.06 73 GLY A O 1
ATOM 573 N N . ALA A 1 74 ? -3.418 0.733 5.451 1.00 97.56 74 ALA A N 1
ATOM 574 C CA . ALA A 1 74 ? -4.327 0.785 4.303 1.00 97.56 74 ALA A CA 1
ATOM 575 C C . ALA A 1 74 ? -3.793 1.679 3.163 1.00 97.56 74 ALA A C 1
ATOM 577 O O . ALA A 1 74 ? -3.883 1.321 1.988 1.00 97.56 74 ALA A O 1
ATOM 578 N N . LEU A 1 75 ? -3.182 2.820 3.505 1.00 98.44 75 LEU A N 1
ATOM 579 C CA . LEU A 1 75 ? -2.539 3.701 2.529 1.00 98.44 75 LEU A CA 1
ATOM 580 C C . LEU A 1 75 ? -1.287 3.045 1.930 1.00 98.44 75 LEU A C 1
ATOM 582 O O . LEU A 1 75 ? -1.104 3.078 0.713 1.00 98.44 75 LEU A O 1
ATOM 586 N N . SER A 1 76 ? 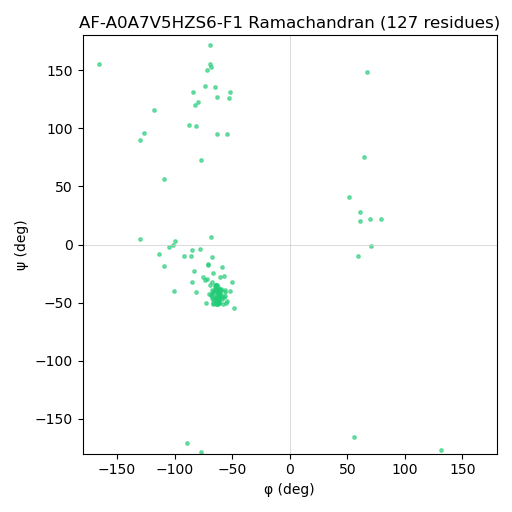-0.459 2.411 2.765 1.00 98.44 76 SER A N 1
ATOM 587 C CA . SER A 1 76 ? 0.717 1.657 2.317 1.00 98.44 76 SER A CA 1
ATOM 588 C C . SER A 1 76 ? 0.338 0.525 1.355 1.00 98.44 76 SER A C 1
ATOM 590 O O . SER A 1 76 ? 0.947 0.409 0.296 1.00 98.44 76 SER A O 1
ATOM 592 N N . GLY A 1 77 ? -0.700 -0.258 1.664 1.00 98.06 77 GLY A N 1
ATOM 593 C CA . GLY A 1 77 ? -1.206 -1.330 0.799 1.00 98.06 77 GLY A CA 1
ATOM 594 C C . GLY A 1 77 ? -1.721 -0.809 -0.546 1.00 98.06 77 GLY A C 1
ATOM 595 O O . GLY A 1 77 ? -1.384 -1.353 -1.595 1.00 98.06 77 GLY A O 1
ATOM 596 N N . GLY A 1 78 ? -2.445 0.315 -0.553 1.00 98.00 78 GLY A N 1
ATOM 597 C CA . GLY A 1 78 ? -2.853 0.964 -1.803 1.00 98.00 78 GLY A CA 1
ATOM 598 C C . GLY A 1 78 ? -1.656 1.432 -2.643 1.00 98.00 78 GLY A C 1
ATOM 599 O O . GLY A 1 78 ? -1.630 1.236 -3.859 1.00 98.00 78 GLY A O 1
ATOM 600 N N . ALA A 1 79 ? -0.624 1.986 -1.999 1.00 98.44 79 ALA A N 1
ATOM 601 C CA . ALA A 1 79 ? 0.619 2.370 -2.667 1.00 98.44 79 ALA A CA 1
ATOM 602 C C . ALA A 1 79 ? 1.378 1.162 -3.248 1.00 98.44 79 ALA A C 1
ATOM 604 O O . ALA A 1 79 ? 1.968 1.282 -4.323 1.00 98.44 79 ALA A O 1
ATOM 605 N N . MET A 1 80 ? 1.336 -0.002 -2.586 1.00 98.00 80 MET A N 1
ATOM 606 C CA . MET A 1 80 ? 1.910 -1.239 -3.127 1.00 98.00 80 MET A CA 1
ATOM 607 C C . MET A 1 80 ? 1.234 -1.659 -4.428 1.00 98.00 80 MET A C 1
ATOM 609 O O . MET A 1 80 ? 1.934 -1.981 -5.379 1.00 98.00 80 MET A O 1
ATOM 613 N N . ILE A 1 81 ? -0.099 -1.607 -4.505 1.00 97.75 81 ILE A N 1
ATOM 614 C CA . ILE A 1 81 ? -0.839 -1.978 -5.723 1.00 97.75 81 ILE A CA 1
ATOM 615 C C . ILE A 1 81 ? -0.525 -1.014 -6.875 1.00 97.75 81 ILE A C 1
ATOM 617 O O . ILE A 1 81 ? -0.321 -1.440 -8.011 1.00 97.75 81 ILE A O 1
ATOM 621 N N . VAL A 1 82 ? -0.394 0.286 -6.593 1.00 97.62 82 VAL A N 1
ATOM 622 C CA . VAL A 1 82 ? 0.099 1.254 -7.590 1.00 97.62 82 VAL A CA 1
ATOM 623 C C . VAL A 1 82 ? 1.508 0.879 -8.067 1.00 97.62 82 VAL A C 1
ATOM 625 O O . VAL A 1 82 ? 1.785 0.919 -9.268 1.00 97.62 82 VAL A O 1
ATOM 628 N N . GLY A 1 83 ? 2.391 0.500 -7.141 1.00 96.38 83 GLY A N 1
ATOM 629 C CA . GLY A 1 83 ? 3.740 0.023 -7.445 1.00 96.38 83 GLY A CA 1
ATOM 630 C C . GLY A 1 83 ? 3.761 -1.284 -8.241 1.00 96.38 83 GLY A C 1
ATOM 631 O O . GLY A 1 83 ? 4.606 -1.430 -9.115 1.00 96.38 83 GLY A O 1
ATOM 632 N N . TYR A 1 84 ? 2.814 -2.190 -8.007 1.00 95.88 84 TYR A N 1
ATOM 633 C CA . TYR A 1 84 ? 2.694 -3.447 -8.743 1.00 95.88 84 TYR A CA 1
ATOM 634 C C . TYR A 1 84 ? 2.444 -3.207 -10.240 1.00 95.88 84 TYR A C 1
ATOM 636 O O . TYR A 1 84 ? 3.102 -3.808 -11.082 1.00 95.88 84 TYR A O 1
ATOM 644 N N . PHE A 1 85 ? 1.549 -2.275 -10.586 1.00 95.19 85 PHE A N 1
ATOM 645 C CA . PHE A 1 85 ? 1.223 -1.985 -11.989 1.00 95.19 85 PHE A CA 1
ATOM 646 C C . PHE A 1 85 ? 2.160 -0.987 -12.673 1.00 95.19 85 PHE A C 1
ATOM 648 O O . PHE A 1 85 ? 2.324 -1.034 -13.893 1.00 95.19 85 PHE A O 1
ATOM 655 N N . PHE A 1 86 ? 2.701 -0.023 -11.925 1.00 95.69 86 PHE A N 1
ATOM 656 C CA . PHE A 1 86 ? 3.392 1.136 -12.503 1.00 95.69 86 PHE A CA 1
ATOM 657 C C . PHE A 1 86 ? 4.762 1.409 -11.889 1.00 95.69 86 PHE A C 1
ATOM 659 O O . PHE A 1 86 ? 5.356 2.447 -12.192 1.00 95.69 86 PHE A O 1
ATOM 666 N N . GLY A 1 87 ? 5.234 0.551 -10.987 1.00 94.69 87 GLY A N 1
ATOM 667 C CA . GLY A 1 87 ? 6.577 0.620 -10.430 1.00 94.69 87 GLY A CA 1
ATOM 668 C C . GLY A 1 87 ? 7.633 0.277 -11.472 1.00 94.69 87 GLY A C 1
ATOM 669 O O . GLY A 1 87 ? 7.319 -0.139 -12.583 1.00 94.69 87 GLY A O 1
ATOM 670 N N . ARG A 1 88 ? 8.896 0.486 -11.100 1.00 95.00 88 ARG A N 1
ATOM 671 C CA . ARG A 1 88 ? 10.012 0.057 -11.940 1.00 95.00 88 ARG A CA 1
ATOM 672 C C . ARG A 1 88 ? 10.157 -1.449 -11.875 1.00 95.00 88 ARG A C 1
ATOM 674 O O . ARG A 1 88 ? 10.149 -2.001 -10.771 1.00 95.00 88 ARG A O 1
ATOM 681 N N . ASP A 1 89 ? 10.365 -2.079 -13.018 1.00 93.88 89 ASP A N 1
ATOM 682 C CA . ASP A 1 89 ? 10.829 -3.461 -13.039 1.00 93.88 89 ASP A CA 1
ATOM 683 C C . ASP A 1 89 ? 12.340 -3.559 -12.729 1.00 93.88 89 ASP A C 1
ATOM 685 O O . ASP A 1 89 ? 13.020 -2.571 -12.419 1.00 93.88 89 ASP A O 1
ATOM 689 N N . LYS A 1 90 ? 12.878 -4.784 -12.746 1.00 94.75 90 LYS A N 1
ATOM 690 C CA . LYS A 1 90 ? 14.293 -5.037 -12.432 1.00 94.75 90 LYS A CA 1
ATOM 691 C C . LYS A 1 90 ? 15.248 -4.459 -13.477 1.00 94.75 90 LYS A C 1
ATOM 693 O O . LYS A 1 90 ? 16.362 -4.085 -13.106 1.00 94.75 90 LYS A O 1
ATOM 698 N N . GLU A 1 91 ? 14.849 -4.415 -14.742 1.00 96.06 91 GLU A N 1
ATOM 699 C CA . GLU A 1 91 ? 15.675 -3.882 -15.827 1.00 96.06 91 GLU A CA 1
ATOM 700 C C . GLU A 1 91 ? 15.732 -2.360 -15.717 1.00 96.06 91 GLU A C 1
ATOM 702 O O . GLU A 1 91 ? 16.822 -1.803 -15.580 1.00 96.06 91 GLU A O 1
ATOM 707 N N . GLU A 1 92 ? 14.576 -1.704 -15.592 1.00 94.75 92 GLU A N 1
ATOM 708 C CA . GLU A 1 92 ? 14.477 -0.263 -15.349 1.00 94.75 92 GLU A CA 1
ATOM 709 C C . GLU A 1 92 ? 15.238 0.159 -14.084 1.00 94.75 92 GLU A C 1
ATOM 711 O O . GLU A 1 92 ? 15.893 1.206 -14.057 1.00 94.75 92 GLU A O 1
ATOM 716 N N . PHE A 1 93 ? 15.182 -0.649 -13.019 1.00 95.12 93 PHE A N 1
ATOM 717 C CA . PHE A 1 93 ? 15.963 -0.407 -11.808 1.00 95.12 93 PHE A CA 1
ATOM 718 C C . PHE A 1 93 ? 17.472 -0.489 -12.069 1.00 95.12 93 PHE A C 1
ATOM 720 O O . PHE A 1 93 ? 18.206 0.407 -11.644 1.00 95.12 93 PHE A O 1
ATOM 727 N N . LYS A 1 94 ? 17.931 -1.535 -12.767 1.00 96.94 94 LYS A N 1
ATOM 728 C CA . LYS A 1 94 ? 19.350 -1.767 -13.080 1.00 96.94 94 LYS A CA 1
ATOM 729 C C . LYS A 1 94 ? 19.923 -0.680 -13.988 1.00 96.94 94 LYS A C 1
ATOM 731 O O . LYS A 1 94 ? 21.059 -0.260 -13.792 1.00 96.94 94 LYS A O 1
ATOM 736 N N . GLU A 1 95 ? 19.142 -0.229 -14.960 1.00 96.69 95 GLU A N 1
ATOM 737 C CA . GLU A 1 95 ? 19.547 0.779 -15.943 1.00 96.69 95 GLU A CA 1
ATOM 738 C C . GLU A 1 95 ? 19.354 2.217 -15.441 1.00 96.69 95 GLU A C 1
ATOM 740 O O . GLU A 1 95 ? 19.739 3.172 -16.111 1.00 96.69 95 GLU A O 1
ATOM 745 N N . GLY A 1 96 ? 18.773 2.396 -14.249 1.00 94.62 96 GLY A N 1
ATOM 746 C CA . GLY A 1 96 ? 18.519 3.720 -13.686 1.00 94.62 96 GLY A CA 1
ATOM 747 C C . GLY A 1 96 ? 17.427 4.495 -14.427 1.00 94.62 96 GLY A C 1
ATOM 748 O O . GLY A 1 96 ? 1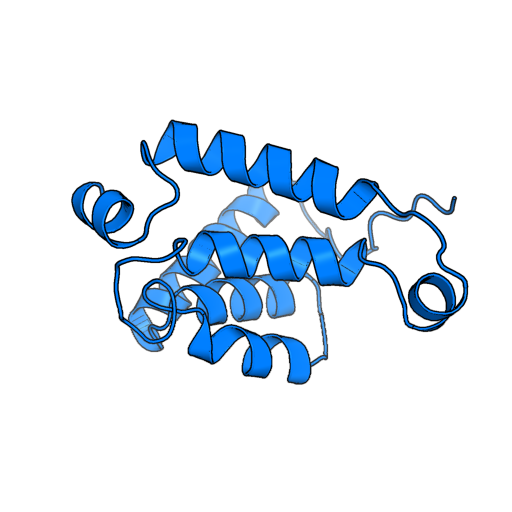7.371 5.723 -14.327 1.00 94.62 96 GLY A O 1
ATOM 749 N N . ILE A 1 97 ? 16.540 3.799 -15.145 1.00 93.00 97 ILE A N 1
ATOM 750 C CA . ILE A 1 97 ? 15.420 4.415 -15.854 1.00 93.00 97 ILE A CA 1
ATOM 751 C C . ILE A 1 97 ? 14.488 5.064 -14.827 1.00 93.00 97 ILE A C 1
ATOM 753 O O . ILE A 1 97 ? 14.060 4.457 -13.839 1.00 93.00 97 ILE A O 1
ATOM 757 N N . SER A 1 98 ? 14.187 6.345 -15.043 1.00 90.94 98 SER A N 1
ATOM 758 C CA . SER A 1 98 ? 13.263 7.086 -14.190 1.00 90.94 98 SER A CA 1
ATOM 759 C C . SER A 1 98 ? 11.822 6.808 -14.607 1.00 90.94 98 SER A C 1
ATOM 761 O O . SER A 1 98 ? 11.412 7.150 -15.713 1.00 90.94 98 SER A O 1
ATOM 763 N N . ASN A 1 99 ? 11.029 6.267 -13.684 1.00 87.94 99 ASN A N 1
ATOM 764 C CA . ASN A 1 99 ? 9.582 6.145 -13.814 1.00 87.94 99 ASN A CA 1
ATOM 765 C C . ASN A 1 99 ? 8.916 6.965 -12.700 1.00 87.94 99 ASN A C 1
ATOM 767 O O . ASN A 1 99 ? 9.074 6.678 -11.512 1.00 87.94 99 ASN A O 1
ATOM 771 N N . ARG A 1 100 ? 8.179 8.014 -13.086 1.00 93.38 100 ARG A N 1
ATOM 772 C CA . ARG A 1 100 ? 7.458 8.892 -12.147 1.00 93.38 100 ARG A CA 1
ATOM 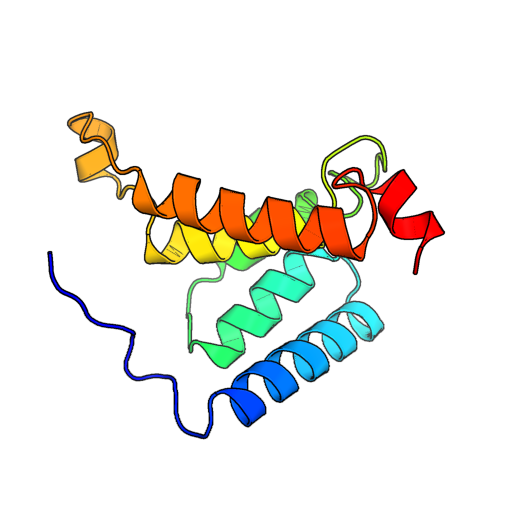773 C C . ARG A 1 100 ? 5.963 8.599 -12.053 1.00 93.38 100 ARG A C 1
ATOM 775 O O . ARG A 1 100 ? 5.283 9.252 -11.263 1.00 93.38 100 ARG A O 1
ATOM 782 N N . LYS A 1 101 ? 5.447 7.620 -12.805 1.00 95.19 101 LYS A N 1
ATOM 783 C CA . LYS A 1 101 ? 4.014 7.311 -12.835 1.00 95.19 101 LYS A CA 1
ATOM 784 C C . LYS A 1 101 ? 3.532 6.756 -11.497 1.00 95.19 101 LYS A C 1
ATOM 786 O O . LYS A 1 101 ? 2.590 7.311 -10.938 1.00 95.19 101 LYS A O 1
ATOM 791 N N . ALA A 1 102 ? 4.197 5.735 -10.952 1.00 95.38 102 ALA A N 1
ATOM 792 C CA . ALA A 1 102 ? 3.849 5.202 -9.632 1.00 95.38 102 ALA A CA 1
ATOM 793 C C . ALA A 1 102 ? 3.928 6.273 -8.522 1.00 95.38 102 ALA A C 1
ATOM 795 O O . ALA A 1 102 ? 2.922 6.476 -7.846 1.00 95.38 102 ALA A O 1
ATOM 796 N N . PRO A 1 103 ? 5.029 7.041 -8.366 1.00 96.81 103 PRO A N 1
ATOM 797 C CA . PRO A 1 103 ? 5.083 8.129 -7.386 1.00 96.81 103 PRO A CA 1
ATOM 798 C C . PRO A 1 103 ? 3.970 9.174 -7.544 1.00 96.81 103 PRO A C 1
ATOM 800 O O . PRO A 1 103 ? 3.403 9.617 -6.548 1.00 96.81 103 PRO A O 1
ATOM 803 N N . TYR A 1 104 ? 3.634 9.556 -8.779 1.00 98.12 104 TYR A N 1
ATOM 804 C CA . TYR A 1 104 ? 2.558 10.509 -9.049 1.00 98.12 104 TYR A CA 1
ATOM 805 C C . TYR A 1 104 ? 1.185 9.969 -8.622 1.00 98.12 104 TYR A C 1
ATOM 807 O O . TYR A 1 104 ? 0.458 10.645 -7.897 1.00 98.12 104 TYR A O 1
ATOM 815 N N . LEU A 1 105 ? 0.844 8.736 -9.007 1.00 98.25 105 LEU A N 1
ATOM 816 C CA . LEU A 1 105 ? -0.431 8.110 -8.638 1.00 98.25 105 LEU A CA 1
ATOM 817 C C . LEU A 1 105 ? -0.534 7.867 -7.126 1.00 98.25 105 LEU A C 1
ATOM 819 O O . LEU A 1 105 ? -1.575 8.142 -6.528 1.00 98.25 105 LEU A O 1
ATOM 823 N N . THR A 1 106 ? 0.555 7.434 -6.487 1.00 98.25 106 THR A N 1
ATOM 824 C CA . THR A 1 106 ? 0.618 7.284 -5.027 1.00 98.25 106 THR A CA 1
ATOM 825 C C . THR A 1 106 ? 0.458 8.627 -4.317 1.00 98.25 106 THR A C 1
ATOM 827 O O . THR A 1 106 ? -0.188 8.681 -3.274 1.00 98.25 106 THR A O 1
ATOM 830 N N . LYS A 1 107 ? 0.976 9.727 -4.882 1.00 98.50 107 LYS A N 1
ATOM 831 C CA . LYS A 1 107 ? 0.753 11.074 -4.339 1.00 98.50 107 LYS A CA 1
ATOM 832 C C . LYS A 1 107 ? -0.726 11.468 -4.389 1.00 98.50 107 LYS A C 1
ATOM 834 O O . LYS A 1 107 ? -1.246 11.932 -3.382 1.00 98.50 107 LYS A O 1
ATOM 839 N N . LEU A 1 108 ? -1.419 11.224 -5.503 1.00 98.56 108 LEU A N 1
ATOM 840 C CA . LEU A 1 108 ? -2.863 11.485 -5.597 1.00 98.56 108 LEU A CA 1
ATOM 841 C C . LEU A 1 108 ? -3.666 10.646 -4.592 1.00 98.56 108 LEU A C 1
ATOM 843 O O . LEU A 1 108 ? -4.612 11.141 -3.978 1.00 98.56 108 LEU A O 1
ATOM 847 N N . LEU A 1 109 ? -3.283 9.378 -4.407 1.00 98.44 109 LEU A N 1
ATOM 848 C CA . LEU A 1 109 ? -3.872 8.515 -3.384 1.00 98.44 109 LEU A CA 1
ATOM 849 C C . LEU A 1 109 ? -3.627 9.079 -1.978 1.00 98.44 109 LEU A C 1
ATOM 851 O O . LEU A 1 109 ? -4.566 9.180 -1.192 1.00 98.44 109 LEU A O 1
ATOM 855 N N . TYR A 1 110 ? -2.390 9.479 -1.677 1.00 98.69 110 TYR A N 1
ATOM 856 C CA . TYR A 1 110 ? -2.006 10.100 -0.410 1.00 98.69 110 TYR A CA 1
ATOM 857 C C . TYR A 1 110 ? -2.813 11.369 -0.120 1.00 98.69 110 TYR A C 1
ATOM 859 O O . TYR A 1 110 ? -3.287 11.537 1.004 1.00 98.69 110 TYR A O 1
ATOM 867 N N . GLU A 1 111 ? -2.985 12.246 -1.110 1.00 98.56 111 GLU A N 1
ATOM 868 C CA . GLU A 1 111 ? -3.721 13.506 -0.963 1.00 98.56 111 GLU A CA 1
ATOM 869 C C . GLU A 1 111 ? -5.190 13.237 -0.637 1.00 98.56 111 GLU A C 1
ATOM 871 O O . GLU A 1 111 ? -5.673 13.700 0.394 1.00 98.56 111 GLU A O 1
ATOM 876 N N . LYS A 1 112 ? -5.868 12.389 -1.424 1.00 98.19 112 LYS A N 1
ATOM 877 C CA . LYS A 1 112 ? -7.267 12.002 -1.166 1.00 98.19 112 LYS A CA 1
ATOM 878 C C . LYS A 1 112 ? -7.442 11.297 0.179 1.00 98.19 112 LYS A C 1
ATOM 880 O O . LYS A 1 112 ? -8.430 11.514 0.879 1.00 98.19 112 LYS A O 1
ATOM 885 N N . PHE A 1 113 ? -6.495 10.435 0.546 1.00 98.06 113 PHE A N 1
ATOM 886 C CA . PHE A 1 113 ? -6.514 9.742 1.830 1.00 98.06 113 PHE A CA 1
ATOM 887 C C . PHE A 1 113 ? -6.371 10.737 2.988 1.00 98.06 113 PHE A C 1
ATOM 889 O O . PHE A 1 113 ? -7.142 10.696 3.945 1.00 98.06 113 PHE A O 1
ATOM 896 N N . SER A 1 114 ? -5.414 11.658 2.884 1.00 97.75 114 SER A N 1
ATOM 897 C CA . SER A 1 114 ? -5.144 12.661 3.916 1.00 97.75 114 SER A CA 1
ATOM 898 C C . SER A 1 114 ? -6.263 13.693 4.021 1.00 97.75 114 SER A C 1
ATOM 900 O O . SER A 1 114 ? -6.577 14.114 5.126 1.00 97.75 114 SER A O 1
ATOM 902 N N . GLU A 1 115 ? -6.908 14.059 2.914 1.00 98.00 115 GLU A N 1
ATOM 903 C CA . GLU A 1 115 ? -8.109 14.900 2.912 1.00 98.00 115 GLU A CA 1
ATOM 904 C C . GLU A 1 115 ? -9.258 14.215 3.662 1.00 98.00 115 GLU A C 1
ATOM 906 O O . GLU A 1 115 ? -9.871 14.808 4.549 1.00 98.00 115 GLU A O 1
ATOM 911 N N . LYS A 1 116 ? -9.506 12.933 3.369 1.00 96.81 116 LYS A N 1
ATOM 912 C CA . LYS A 1 116 ? -10.596 12.169 3.986 1.00 96.81 116 LYS A CA 1
ATOM 913 C C . LYS A 1 116 ? -10.380 11.905 5.478 1.00 96.81 116 LYS A C 1
ATOM 915 O O . LYS A 1 116 ? -11.322 12.016 6.259 1.00 96.81 116 LYS A O 1
ATOM 920 N N . TYR A 1 117 ? -9.168 11.519 5.872 1.00 97.00 117 TYR A N 1
ATOM 921 C CA . TYR A 1 117 ? -8.867 11.069 7.238 1.00 97.00 117 TYR A CA 1
ATOM 922 C C . TYR A 1 117 ? -8.100 12.105 8.073 1.00 97.00 117 TYR A C 1
ATOM 924 O O . TYR A 1 117 ? -7.821 11.875 9.247 1.00 97.00 117 TYR A O 1
ATOM 932 N N . GLY A 1 118 ? -7.743 13.252 7.496 1.00 97.25 118 GLY A N 1
ATOM 933 C CA . GLY A 1 118 ? -6.990 14.325 8.154 1.00 97.25 118 GLY A CA 1
ATOM 934 C C . GLY A 1 118 ? -5.518 14.003 8.446 1.00 97.25 118 GLY A C 1
ATOM 935 O O . GLY A 1 118 ? -4.813 14.837 9.010 1.00 97.25 118 GLY A O 1
ATOM 936 N N . SER A 1 119 ? -5.035 12.800 8.124 1.00 97.56 119 SER A N 1
ATOM 937 C CA . SER A 1 119 ? -3.642 12.392 8.323 1.00 97.56 119 SER A CA 1
ATOM 938 C C . SER A 1 119 ? -3.324 11.118 7.542 1.00 97.56 119 SER A C 1
ATOM 940 O O . SER A 1 119 ? -4.203 10.294 7.307 1.00 97.56 119 SER A O 1
ATOM 942 N N . CYS A 1 120 ? -2.049 10.910 7.217 1.00 97.88 120 CYS A N 1
ATOM 943 C CA . CYS A 1 120 ? -1.536 9.617 6.767 1.00 97.88 120 CYS A CA 1
ATOM 944 C C . CYS A 1 120 ? -1.004 8.747 7.918 1.00 97.88 120 CYS A C 1
ATOM 946 O O . CYS A 1 120 ? -0.689 7.583 7.692 1.00 97.88 120 CYS A O 1
ATOM 948 N N . ILE A 1 121 ? -0.874 9.287 9.135 1.00 98.38 121 ILE A N 1
ATOM 949 C CA . ILE A 1 121 ? -0.258 8.589 10.270 1.00 98.38 121 ILE A CA 1
ATOM 950 C C . ILE A 1 121 ? -1.283 7.690 10.957 1.00 98.38 121 ILE A C 1
ATOM 952 O O . ILE A 1 121 ? -2.383 8.137 11.291 1.00 98.38 121 ILE A O 1
ATOM 956 N N . CYS A 1 122 ? -0.917 6.431 11.201 1.00 98.12 122 CYS A N 1
ATOM 957 C CA . CYS A 1 122 ? -1.841 5.382 11.627 1.00 98.12 122 CYS A CA 1
ATOM 958 C C . CYS A 1 122 ? -2.631 5.758 12.892 1.00 98.12 122 CYS A C 1
ATOM 960 O O . CYS A 1 122 ? -3.862 5.727 12.858 1.00 98.12 122 CYS A O 1
ATOM 962 N N . LYS A 1 123 ? -1.965 6.217 13.961 1.00 98.06 123 LYS A N 1
ATOM 963 C CA . LYS A 1 123 ? -2.637 6.636 15.207 1.00 98.06 123 LYS A CA 1
ATOM 964 C C . LYS A 1 123 ? -3.624 7.790 15.037 1.00 98.06 123 LYS A C 1
ATOM 966 O O . LYS A 1 123 ? -4.560 7.918 15.820 1.00 98.06 123 LYS A O 1
ATOM 971 N N . ASN A 1 124 ? -3.411 8.656 14.049 1.00 98.19 124 ASN A N 1
ATOM 972 C CA . ASN A 1 124 ? -4.302 9.783 13.784 1.00 98.19 124 ASN A CA 1
ATOM 973 C C . ASN A 1 124 ? -5.513 9.330 12.972 1.00 98.19 124 ASN A C 1
ATOM 975 O O . ASN A 1 124 ? -6.632 9.724 13.287 1.00 98.19 124 ASN A O 1
ATOM 979 N N . VAL A 1 125 ? -5.287 8.462 11.981 1.00 97.50 125 VAL A N 1
ATOM 980 C CA . VAL A 1 125 ? -6.359 7.838 11.200 1.00 97.50 125 VAL A CA 1
ATOM 981 C C . VAL A 1 125 ? -7.290 7.054 12.117 1.00 97.50 125 VAL A C 1
ATOM 983 O O . VAL A 1 125 ? -8.491 7.259 12.042 1.00 97.50 125 VAL A O 1
ATOM 986 N N . GLN A 1 126 ? -6.756 6.239 13.035 1.00 94.31 126 GLN A N 1
ATOM 987 C CA . GLN A 1 126 ? -7.561 5.446 13.977 1.00 94.31 126 GLN A CA 1
ATOM 988 C C . GLN A 1 126 ? -8.510 6.282 14.848 1.00 94.31 126 GLN A C 1
ATOM 990 O O . GLN A 1 126 ? -9.552 5.793 15.245 1.00 94.31 126 GLN A O 1
ATOM 995 N N . LYS A 1 127 ? -8.197 7.554 15.126 1.00 95.38 127 LYS A N 1
ATOM 996 C CA . LYS A 1 127 ? -9.080 8.451 15.899 1.00 95.38 127 LYS A CA 1
ATOM 997 C C . LYS A 1 127 ? -10.257 9.005 15.084 1.00 95.38 127 LYS A C 1
ATOM 999 O O . LYS A 1 127 ? -11.047 9.787 15.610 1.00 95.38 127 LYS A O 1
ATOM 1004 N N . LYS A 1 128 ? -10.320 8.693 13.789 1.00 90.06 128 LYS A N 1
ATOM 1005 C CA . LYS A 1 128 ? -11.323 9.186 12.835 1.00 90.06 128 LYS A CA 1
ATOM 1006 C C . LYS A 1 128 ? -12.252 8.090 12.314 1.00 90.06 128 LYS A C 1
ATOM 1008 O O . LYS A 1 128 ? -13.191 8.426 11.595 1.00 90.06 128 LYS A O 1
ATOM 1013 N N . ILE A 1 129 ? -11.966 6.830 12.631 1.00 82.06 129 ILE A N 1
ATOM 1014 C CA . ILE A 1 129 ? -12.724 5.642 12.221 1.00 82.06 129 ILE A CA 1
ATOM 1015 C C . ILE A 1 129 ? -13.323 4.945 13.432 1.00 82.06 129 ILE A C 1
ATOM 1017 O O . ILE A 1 129 ? -12.742 5.078 14.530 1.00 82.06 129 ILE A O 1
#

Secondary structure (DSSP, 8-state):
------TT--S-HHHHHHHHHHHHHHHHHHH--HHHHHHHHHHHHHT---HHHHHHHGGGGGGTTT-SSSB-HHHHHHHHHHHHHHS--HHHHHHT----HHHHHHHHHHHHHHHHHS-SBHHHHHTT-

pLDDT: mean 91.43, std 13.32, range [36.41, 98.69]

Mean predicted aligned error: 4.71 Å

Foldseek 3Di:
DDPDPDPLPDDDPVVLVVQLVVQLVVCCVPPNFQLLSNLVSVCVSVVPPDVVLSVVLRQPDCQGNVPLFHFHSNLVSVLSVLCVVQNDDPVCVVVVPDGCRSVVVSVVSLVVVCVVQVDRGRNSSVVRD

Organism: Aerophobetes bacterium (NCBI:txid2030807)

InterPro domains:
  IPR010181 CGCAxxGCC motif [PF09719] (33-126)
  IPR010181 CGCAxxGCC motif [TIGR01909] (34-128)

Radius of gyration: 15.05 Å; Cα contacts (8 Å, |Δi|>4): 158; chains: 1; bounding box: 39×29×40 Å

Solvent-accessible surface area (backbone atoms only — not comparable to full-atom values): 6934 Å² total; per-residue (Å²): 135,85,90,65,82,71,94,58,76,82,70,55,72,68,57,51,54,49,51,47,51,53,44,25,51,54,32,38,74,73,70,41,46,41,3,23,17,38,33,48,30,49,26,67,64,58,70,55,90,52,70,65,59,41,60,68,23,44,55,39,9,45,15,29,79,62,63,32,76,30,56,23,9,46,60,52,18,51,39,47,56,42,36,72,79,44,41,74,53,73,64,39,56,73,72,66,56,86,73,61,60,22,62,51,54,39,46,56,51,48,51,56,46,24,67,74,43,74,34,58,35,21,57,54,30,57,76,71,105

Sequence (129 aa):
MRERAPEFLKGSERDFLKKAYETGFEYEKKAHFCAQCVVAALEDLFDIKDETLLRAAYPLSGGFGSTIEGTCGALSGGAMIVGYFFGRDKEEFKEGISNRKAPY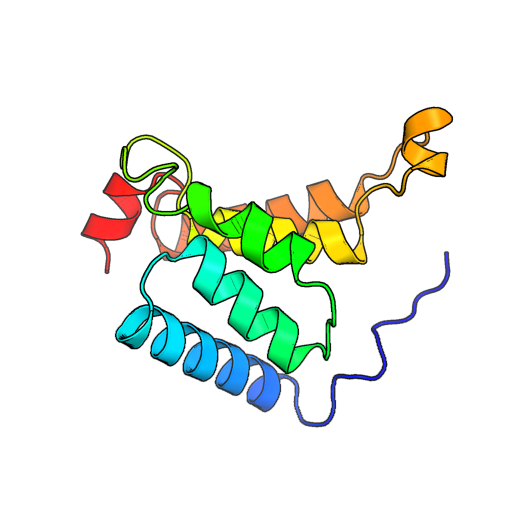LTKLLYEKFSEKYGSCICKNVQKKI